Protein AF-A0A2C5YUP5-F1 (afdb_monomer_lite)

Organism: NCBI:txid2004952

Secondary structure (DSSP, 8-state):
-HHHHHHHHHHHH-TT-------------SSSSPPPPEEEE-SGGGHHHHHH-SEEEEETTSHHHHHHHHTT---EEESSHHHHHHHHHHHHTTSS-HHHH--B--

InterPro domains:
  IPR023214 HAD superfamily [G3DSA:3.40.50.1000] (22-105)
  IPR036412 HAD-like superfamily [SSF56784] (2-87)

Foldseek 3Di:
DVVVVLVVCCVVQNPPRDDDDDDDDPDDQPDPDRDFFEEEDAAPVCVVVLQVGLEYEYEPPGDVLVVCVVVVRQYAYDPDVVVVVVLVVCCVVVVDPRNRRRPRDD

Structure (mmCIF, N/CA/C/O backbone):
data_AF-A0A2C5YUP5-F1
#
_entry.id   AF-A0A2C5YUP5-F1
#
loop_
_atom_site.group_PDB
_atom_site.id
_atom_site.type_symbol
_atom_site.label_atom_id
_atom_site.label_alt_id
_atom_site.label_comp_id
_atom_site.label_asym_id
_atom_site.label_entity_id
_atom_site.label_seq_id
_atom_site.pdbx_PDB_ins_code
_atom_site.Cartn_x
_atom_site.Cartn_y
_atom_site.Cartn_z
_atom_site.occupancy
_atom_site.B_iso_or_equiv
_atom_site.auth_seq_id
_atom_site.auth_comp_id
_atom_site.auth_asym_id
_atom_site.auth_atom_id
_atom_site.pdbx_PDB_model_num
ATOM 1 N N . MET A 1 1 ? -21.508 7.624 -5.492 1.00 81.50 1 MET A N 1
ATOM 2 C CA . MET A 1 1 ? -20.800 8.930 -5.291 1.00 81.50 1 MET A CA 1
ATOM 3 C C . MET A 1 1 ? -21.430 10.083 -6.077 1.00 81.50 1 MET A C 1
ATOM 5 O O . MET A 1 1 ? -20.927 11.203 -6.041 1.00 81.50 1 MET A O 1
ATOM 9 N N . GLU A 1 2 ? -22.544 9.841 -6.765 1.00 87.62 2 GLU A N 1
ATOM 10 C CA . GLU A 1 2 ? -23.150 10.798 -7.688 1.00 87.62 2 GLU A CA 1
ATOM 11 C C . GLU A 1 2 ? -23.482 12.183 -7.092 1.00 87.62 2 GLU A C 1
ATOM 13 O O . GLU A 1 2 ? -23.133 13.167 -7.744 1.00 87.62 2 GLU A O 1
ATOM 18 N N . PRO A 1 3 ? -24.036 12.319 -5.865 1.00 87.31 3 PRO A N 1
ATOM 19 C CA . PRO A 1 3 ? -24.393 13.640 -5.333 1.00 87.31 3 PRO A CA 1
ATOM 20 C C . PRO A 1 3 ? -23.191 14.578 -5.174 1.00 87.31 3 PRO A C 1
ATOM 22 O O . PRO A 1 3 ? -23.291 15.773 -5.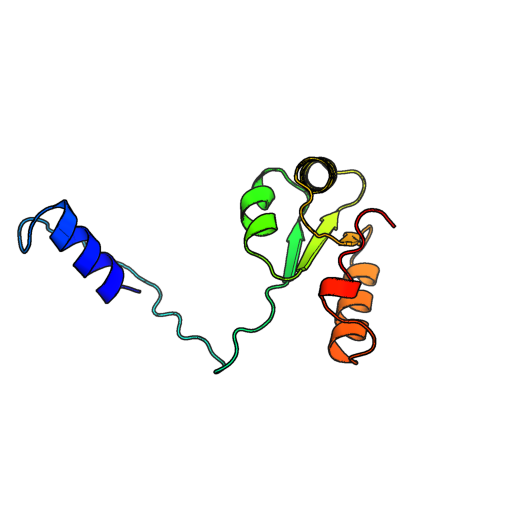429 1.00 87.31 3 PRO A O 1
ATOM 25 N N . VAL A 1 4 ? -22.032 14.026 -4.797 1.00 86.56 4 VAL A N 1
ATOM 26 C CA . VAL A 1 4 ? -20.789 14.793 -4.620 1.00 86.56 4 VAL A CA 1
ATOM 27 C C . VAL A 1 4 ? -20.237 15.246 -5.969 1.00 86.56 4 VAL A C 1
ATOM 29 O O . VAL A 1 4 ? -19.814 16.390 -6.114 1.00 86.56 4 VAL A O 1
ATOM 32 N N . ILE A 1 5 ? -20.259 14.357 -6.965 1.00 89.94 5 ILE A N 1
ATOM 33 C CA . ILE A 1 5 ? -19.781 14.664 -8.318 1.00 89.94 5 ILE A CA 1
ATOM 34 C C . ILE A 1 5 ? -20.666 15.746 -8.947 1.00 89.94 5 ILE A C 1
ATOM 36 O O . ILE A 1 5 ? -20.135 16.713 -9.484 1.00 89.94 5 ILE A O 1
ATOM 40 N N . ARG A 1 6 ? -21.994 15.630 -8.811 1.00 92.00 6 ARG A N 1
ATOM 41 C CA . ARG A 1 6 ? -22.965 16.614 -9.307 1.00 92.00 6 ARG A CA 1
ATOM 42 C C . ARG A 1 6 ? -22.731 17.994 -8.699 1.00 92.00 6 ARG A C 1
ATOM 44 O O . ARG A 1 6 ? -22.436 18.923 -9.437 1.00 92.00 6 ARG A O 1
ATOM 51 N N . ALA A 1 7 ? -22.686 18.084 -7.368 1.00 93.62 7 ALA A N 1
ATOM 52 C CA . ALA A 1 7 ? -22.421 19.345 -6.677 1.00 93.62 7 ALA A CA 1
ATOM 53 C C . ALA A 1 7 ? -21.089 19.987 -7.103 1.00 93.62 7 ALA A C 1
ATOM 55 O O . ALA A 1 7 ? -20.951 21.211 -7.136 1.00 93.62 7 ALA A O 1
ATOM 56 N N . ARG A 1 8 ? -20.072 19.178 -7.430 1.00 94.25 8 ARG A N 1
ATOM 57 C CA . ARG A 1 8 ? -18.791 19.700 -7.915 1.00 94.25 8 ARG A CA 1
ATOM 58 C C . ARG A 1 8 ? -18.888 20.237 -9.340 1.00 94.25 8 ARG A C 1
ATOM 60 O O . ARG A 1 8 ? -18.282 21.269 -9.611 1.00 94.25 8 ARG A O 1
ATOM 67 N N . LEU A 1 9 ? -19.627 19.561 -10.216 1.00 95.31 9 LEU A N 1
ATOM 68 C CA . LEU A 1 9 ? -19.879 20.019 -11.582 1.00 95.31 9 LEU A CA 1
ATOM 69 C C . LEU A 1 9 ? -20.730 21.289 -11.598 1.00 95.31 9 LEU A C 1
ATOM 71 O O . LEU A 1 9 ? -20.351 22.224 -12.291 1.00 95.31 9 LEU A O 1
ATOM 75 N N . ASP A 1 10 ? -21.760 21.386 -10.757 1.00 96.12 10 ASP A N 1
ATOM 76 C CA . ASP A 1 10 ? -22.581 22.599 -10.629 1.00 96.12 10 ASP A CA 1
ATOM 77 C C . ASP A 1 10 ? -21.730 23.809 -10.219 1.00 96.12 10 ASP A C 1
ATOM 79 O O . ASP A 1 10 ? -21.831 24.884 -10.801 1.00 96.12 10 ASP A O 1
ATOM 83 N N . ASN A 1 11 ? -20.796 23.623 -9.281 1.00 96.00 11 ASN A N 1
ATOM 84 C CA . ASN A 1 11 ? -19.871 24.686 -8.878 1.00 96.00 11 ASN A CA 1
ATOM 85 C C . ASN A 1 11 ? -18.873 25.097 -9.975 1.00 96.00 11 ASN A C 1
ATOM 87 O O . ASN A 1 11 ? -18.401 26.232 -9.971 1.00 96.00 11 ASN A O 1
ATOM 91 N N . LEU A 1 12 ? -18.470 24.174 -10.852 1.00 96.38 12 LEU A N 1
ATOM 92 C CA . LEU A 1 12 ? -17.426 24.422 -11.855 1.00 96.38 12 LEU A CA 1
ATOM 93 C C . LEU A 1 12 ? -17.989 24.910 -13.188 1.00 96.38 12 LEU A C 1
ATOM 95 O O . LEU A 1 12 ? -17.332 25.680 -13.883 1.00 96.38 12 LEU A O 1
ATOM 99 N N . LEU A 1 13 ? -19.170 24.426 -13.552 1.00 96.38 13 LEU A N 1
ATOM 100 C CA . LEU A 1 13 ? -19.786 24.652 -14.854 1.00 96.38 13 LEU A CA 1
ATOM 101 C C . LEU A 1 13 ? -20.992 25.592 -14.753 1.00 96.38 13 LEU A C 1
ATOM 103 O O . LEU A 1 13 ? -21.393 26.164 -15.764 1.00 96.38 13 LEU A O 1
ATOM 107 N N . GLY A 1 14 ? -21.522 25.809 -13.549 1.00 94.69 14 GLY A N 1
ATOM 108 C CA . GLY A 1 14 ? -22.798 26.472 -13.314 1.00 94.69 14 GLY A CA 1
ATOM 109 C C . GLY A 1 14 ? -23.917 25.448 -13.147 1.00 94.69 14 GLY A C 1
ATOM 110 O O . GLY A 1 14 ? -23.915 24.386 -13.768 1.00 94.69 14 GLY A O 1
ATOM 111 N N . GLU A 1 15 ? -24.870 25.768 -12.281 1.00 93.44 15 GLU A N 1
ATOM 112 C CA . GLU A 1 15 ? -26.073 24.961 -12.097 1.00 93.44 15 GLU A CA 1
ATOM 113 C C . GLU A 1 15 ? -26.894 24.963 -13.400 1.00 93.44 15 GLU A C 1
ATOM 115 O O . GLU A 1 15 ? -27.005 25.994 -14.065 1.00 93.44 15 GLU A O 1
ATOM 120 N N . ASP A 1 16 ? -27.411 23.798 -13.795 1.00 90.69 16 ASP A N 1
ATOM 121 C CA . ASP A 1 16 ? -28.211 23.585 -15.014 1.00 90.69 16 ASP A CA 1
ATOM 122 C C . ASP A 1 16 ? -27.530 23.927 -16.362 1.00 90.69 16 ASP A C 1
ATOM 124 O O . ASP A 1 16 ? -28.194 24.002 -17.398 1.00 90.69 16 ASP A O 1
ATOM 128 N N . THR A 1 17 ? -26.205 24.103 -16.408 1.00 96.50 17 THR A N 1
ATOM 129 C CA . THR A 1 17 ? -25.481 24.446 -17.654 1.00 96.50 17 THR A CA 1
ATOM 130 C C . THR A 1 17 ? -24.901 23.244 -18.404 1.00 96.50 17 THR A C 1
ATOM 132 O O . THR A 1 17 ? -24.345 23.403 -19.494 1.00 96.50 17 THR A O 1
ATOM 135 N N . TRP A 1 18 ? -24.989 22.044 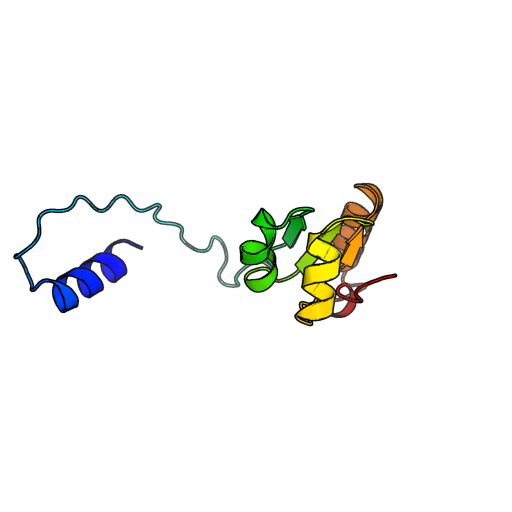-17.831 1.00 95.69 18 TRP A N 1
ATOM 136 C CA . TRP A 1 18 ? -24.321 20.846 -18.330 1.00 95.69 18 TRP A CA 1
ATOM 137 C C . TRP A 1 18 ? -25.280 19.653 -18.406 1.00 95.69 18 TRP A C 1
ATOM 139 O O . TRP A 1 18 ? -26.104 19.437 -17.523 1.00 95.69 18 TRP A O 1
ATOM 149 N N . ASP A 1 19 ? -25.136 18.846 -19.460 1.00 94.12 19 ASP A N 1
ATOM 150 C CA . ASP A 1 19 ? -25.905 17.614 -19.677 1.00 94.12 19 ASP A CA 1
ATOM 151 C C . ASP A 1 19 ? -24.942 16.432 -19.845 1.00 94.12 19 ASP A C 1
ATOM 153 O O . ASP A 1 19 ? -24.515 16.074 -20.944 1.00 94.12 19 ASP A O 1
ATOM 157 N N . ILE A 1 20 ? -24.504 15.878 -18.712 1.00 92.88 20 ILE A N 1
ATOM 158 C CA . ILE A 1 20 ? -23.587 14.736 -18.655 1.00 92.88 20 ILE A CA 1
ATOM 159 C C . ILE A 1 20 ? -24.227 13.658 -17.787 1.00 92.88 20 ILE A C 1
ATOM 161 O O . ILE A 1 20 ? -24.531 13.865 -16.612 1.00 92.88 20 ILE A O 1
ATOM 165 N N . ARG A 1 21 ? -24.388 12.451 -18.334 1.00 91.69 21 ARG A N 1
ATOM 166 C CA . ARG A 1 21 ? -24.852 11.313 -17.541 1.00 91.69 21 ARG A CA 1
ATOM 167 C C . ARG A 1 21 ? -23.739 10.841 -16.609 1.00 91.69 21 ARG A C 1
ATOM 169 O O . ARG A 1 21 ? -22.766 10.234 -17.051 1.00 91.69 21 ARG A O 1
ATOM 176 N N . ILE A 1 22 ? -23.919 11.054 -15.311 1.00 89.38 22 ILE A N 1
ATOM 177 C CA . ILE A 1 22 ? -23.055 10.454 -14.295 1.00 89.38 22 ILE A CA 1
ATOM 178 C C . ILE A 1 22 ? -23.452 8.982 -14.150 1.00 89.38 22 ILE A C 1
ATOM 180 O O . ILE A 1 22 ? -24.601 8.658 -13.864 1.00 89.38 22 ILE A O 1
ATOM 184 N N . VAL A 1 23 ? -22.494 8.080 -14.359 1.00 87.31 23 VAL A N 1
ATOM 185 C CA . VAL A 1 23 ? -22.632 6.657 -14.030 1.00 87.31 23 VAL A CA 1
ATOM 186 C C . VAL A 1 23 ? -21.665 6.376 -12.889 1.00 87.31 23 VAL A C 1
ATOM 188 O O . VAL A 1 23 ? -20.451 6.444 -13.066 1.00 87.31 23 VAL A O 1
ATOM 191 N N . SER A 1 24 ? -22.198 6.108 -11.698 1.00 81.94 24 SER A N 1
ATOM 192 C CA . SER A 1 24 ? -21.409 5.848 -10.494 1.00 81.94 24 SER A CA 1
ATOM 193 C C . SER A 1 24 ? -21.790 4.496 -9.909 1.00 81.94 24 SER A C 1
ATOM 195 O O . SER A 1 24 ? -22.964 4.140 -9.868 1.00 81.94 24 SER A O 1
ATOM 197 N N . ASN A 1 25 ? -20.800 3.750 -9.426 1.00 77.31 25 ASN A N 1
ATOM 198 C CA . ASN A 1 25 ? -21.071 2.611 -8.566 1.00 77.31 25 ASN A CA 1
ATOM 199 C C . ASN A 1 25 ? -21.374 3.178 -7.171 1.00 77.31 25 ASN A C 1
ATOM 201 O O . ASN A 1 25 ? -20.509 3.817 -6.562 1.00 77.31 25 ASN A O 1
ATOM 205 N N . ASP A 1 26 ? -22.596 3.013 -6.669 1.00 69.06 26 ASP A N 1
ATOM 206 C CA . ASP A 1 26 ? -22.961 3.438 -5.313 1.00 69.06 26 ASP A CA 1
ATOM 207 C C . ASP A 1 26 ? -22.395 2.465 -4.276 1.00 69.06 26 ASP A C 1
ATOM 209 O O . ASP A 1 26 ? -23.103 1.728 -3.589 1.00 69.06 26 ASP A O 1
ATOM 213 N N . ILE A 1 27 ? -21.065 2.465 -4.178 1.00 67.44 27 ILE A N 1
ATOM 214 C CA . ILE A 1 27 ? -20.318 1.671 -3.215 1.00 67.44 27 ILE A CA 1
ATOM 215 C C . ILE A 1 27 ? -20.567 2.276 -1.837 1.00 67.44 27 ILE A C 1
ATOM 217 O O . ILE A 1 27 ? -20.015 3.318 -1.484 1.00 67.44 27 ILE A O 1
ATOM 221 N N . ARG A 1 28 ? -21.413 1.617 -1.048 1.00 64.38 28 ARG A N 1
ATOM 222 C CA . ARG A 1 28 ? -21.480 1.862 0.392 1.00 64.38 28 ARG A CA 1
ATOM 223 C C . ARG A 1 28 ? -20.384 1.042 1.069 1.00 64.38 28 ARG A C 1
ATOM 225 O O . ARG A 1 28 ? -20.198 -0.119 0.689 1.00 64.38 28 ARG A O 1
ATOM 232 N N . PRO A 1 29 ? -19.678 1.590 2.074 1.00 59.88 29 PRO A N 1
ATOM 233 C CA . PRO A 1 29 ? -18.856 0.771 2.949 1.00 59.88 29 PRO A CA 1
ATOM 234 C C . PRO A 1 29 ? -19.726 -0.357 3.503 1.00 59.88 29 PRO A C 1
ATOM 236 O O . PRO A 1 29 ? -20.803 -0.114 4.046 1.00 59.88 29 PRO A O 1
ATOM 239 N N . ARG A 1 30 ? -19.290 -1.603 3.315 1.00 62.69 30 ARG A N 1
ATOM 240 C CA . ARG A 1 30 ? -20.021 -2.778 3.807 1.00 62.69 30 ARG A CA 1
ATOM 241 C C . ARG A 1 30 ? -20.023 -2.857 5.338 1.00 62.69 30 ARG A C 1
ATOM 243 O O . ARG A 1 30 ? -20.869 -3.537 5.907 1.00 62.69 30 ARG A O 1
ATOM 250 N N . TYR A 1 31 ? -19.089 -2.158 5.981 1.00 62.88 31 TYR A N 1
ATOM 251 C CA . TYR A 1 31 ? -18.848 -2.175 7.416 1.00 62.88 31 TYR A CA 1
ATOM 252 C C . TYR A 1 31 ? -18.686 -0.737 7.938 1.00 62.88 31 TYR A C 1
ATOM 254 O O . TYR A 1 31 ? -18.210 0.116 7.182 1.00 62.88 31 TYR A O 1
ATOM 262 N N . PRO A 1 32 ? -19.104 -0.459 9.190 1.00 64.94 32 PRO A N 1
ATOM 263 C CA . PRO A 1 32 ? -18.954 0.858 9.813 1.00 64.94 32 PRO A CA 1
ATOM 264 C C . PRO A 1 32 ? -17.485 1.297 9.887 1.00 64.94 32 PRO A C 1
ATOM 266 O O . PRO A 1 32 ? -17.197 2.478 9.711 1.00 64.94 32 PRO A O 1
ATOM 269 N N . ASP A 1 33 ? -16.572 0.334 10.022 1.00 72.94 33 ASP A N 1
ATOM 270 C CA . ASP A 1 33 ? -15.134 0.539 9.897 1.00 72.94 33 ASP A CA 1
ATOM 271 C C . ASP A 1 33 ? -14.676 0.157 8.487 1.00 72.94 33 ASP A C 1
ATOM 273 O O . ASP A 1 33 ? -15.025 -0.909 7.966 1.00 72.94 33 ASP A O 1
ATOM 277 N N . ARG A 1 34 ? -13.887 1.022 7.836 1.00 73.38 34 ARG A N 1
ATOM 278 C CA . ARG A 1 34 ? -13.283 0.674 6.542 1.00 73.38 34 ARG A CA 1
ATOM 279 C C . ARG A 1 34 ? -12.363 -0.536 6.746 1.00 73.38 34 ARG A C 1
ATOM 281 O O . ARG A 1 34 ? -11.439 -0.437 7.552 1.00 73.38 34 ARG A O 1
ATOM 288 N N . PRO A 1 35 ? -12.564 -1.647 6.015 1.00 81.69 35 PRO A N 1
ATOM 289 C CA . PRO A 1 35 ? -11.628 -2.759 6.067 1.00 81.69 35 PRO A CA 1
ATOM 290 C C . PRO A 1 35 ? -10.254 -2.300 5.575 1.00 81.69 35 PRO A C 1
ATOM 292 O O . PRO A 1 35 ? -10.154 -1.422 4.711 1.00 81.69 35 PRO A O 1
ATOM 295 N N . VAL A 1 36 ? -9.200 -2.915 6.111 1.00 85.56 36 VAL A N 1
ATOM 296 C CA . VAL A 1 36 ? -7.837 -2.700 5.620 1.00 85.56 36 VAL A CA 1
ATOM 297 C C . VAL A 1 36 ? -7.780 -3.153 4.165 1.00 85.56 36 VAL A C 1
ATOM 299 O O . VAL A 1 36 ? -8.089 -4.303 3.850 1.00 85.56 36 VAL A O 1
ATOM 302 N N . LEU A 1 37 ? -7.390 -2.241 3.277 1.00 89.50 37 LEU A N 1
ATOM 303 C CA . LEU A 1 37 ? -7.094 -2.584 1.895 1.00 89.50 37 LEU A CA 1
ATOM 304 C C . LEU A 1 37 ? -5.704 -3.221 1.847 1.00 89.50 37 LEU A C 1
ATOM 306 O O . LEU A 1 37 ? -4.745 -2.655 2.370 1.00 89.50 37 LEU A O 1
ATOM 310 N N . VAL A 1 38 ? -5.629 -4.398 1.235 1.00 91.81 38 VAL A N 1
ATOM 311 C CA . VAL A 1 38 ? -4.389 -5.123 0.968 1.00 91.81 38 VAL A CA 1
ATOM 312 C C . VAL A 1 38 ? -4.207 -5.184 -0.541 1.00 91.81 38 VAL A C 1
ATOM 314 O O . VAL A 1 38 ? -5.143 -5.538 -1.260 1.00 91.81 38 VAL A O 1
ATOM 317 N N . TYR A 1 39 ? -3.009 -4.863 -1.019 1.00 94.94 39 TYR A N 1
ATOM 318 C CA . TYR A 1 39 ? -2.676 -4.883 -2.439 1.00 94.94 39 TYR A CA 1
ATOM 319 C C . TYR A 1 39 ? -1.372 -5.642 -2.669 1.00 94.94 39 TYR A C 1
ATOM 321 O O . TYR A 1 39 ? -0.425 -5.464 -1.910 1.00 94.94 39 TYR A O 1
ATOM 329 N N . ALA A 1 40 ? -1.303 -6.469 -3.713 1.00 95.50 40 ALA A N 1
ATOM 330 C CA . ALA A 1 40 ? -0.081 -7.153 -4.126 1.00 95.50 40 ALA A CA 1
ATOM 331 C C . ALA A 1 40 ? 0.243 -6.783 -5.573 1.00 95.50 40 ALA A C 1
ATOM 333 O O . ALA A 1 40 ? -0.562 -7.046 -6.465 1.00 95.50 40 ALA A O 1
ATOM 334 N N . GLY A 1 41 ? 1.406 -6.168 -5.782 1.00 95.06 41 GLY A N 1
ATOM 335 C CA . GLY A 1 41 ? 1.815 -5.605 -7.065 1.00 95.06 41 GLY A CA 1
ATOM 336 C C . GLY A 1 41 ? 3.267 -5.904 -7.414 1.00 95.06 41 GLY A C 1
ATOM 337 O O . GLY A 1 41 ? 4.063 -6.353 -6.581 1.00 95.06 41 GLY A O 1
ATOM 338 N N . ASP A 1 42 ? 3.619 -5.647 -8.667 1.00 95.00 42 ASP A N 1
ATOM 339 C CA . ASP A 1 42 ? 4.975 -5.817 -9.185 1.00 95.00 42 ASP A CA 1
ATOM 340 C C . ASP A 1 42 ? 5.426 -4.734 -10.176 1.00 95.00 42 ASP A C 1
ATOM 342 O O . ASP A 1 42 ? 6.626 -4.626 -10.440 1.00 95.00 42 ASP A O 1
ATOM 346 N N . GLY A 1 43 ? 4.517 -3.901 -10.685 1.00 93.25 43 GLY A N 1
ATOM 347 C CA . GLY A 1 43 ? 4.804 -2.955 -11.760 1.00 93.25 43 GLY A CA 1
ATOM 348 C C . GLY A 1 43 ? 4.690 -1.482 -11.372 1.00 93.25 43 GLY A C 1
ATOM 349 O O . GLY A 1 43 ? 4.110 -1.107 -10.358 1.00 93.25 43 GLY A O 1
ATOM 350 N N . VAL A 1 44 ? 5.192 -0.614 -12.254 1.00 89.06 44 VAL A N 1
ATOM 351 C CA . VAL A 1 44 ? 5.016 0.852 -12.177 1.00 89.06 44 VAL A CA 1
ATOM 352 C C . VAL A 1 44 ? 3.533 1.250 -12.212 1.00 89.06 44 VAL A C 1
ATOM 354 O O . VAL A 1 44 ? 3.152 2.259 -11.623 1.00 89.06 44 VAL A O 1
ATOM 357 N N . S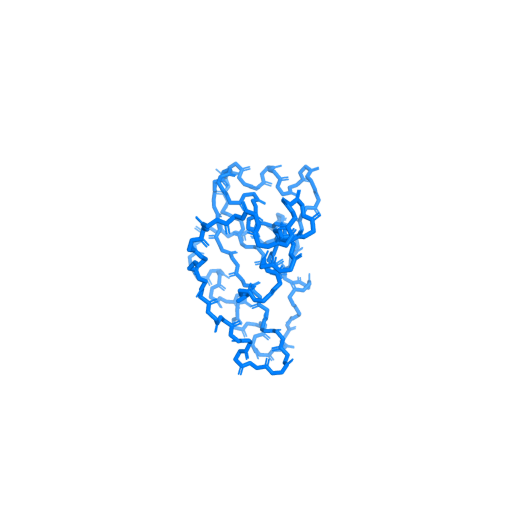ER A 1 45 ? 2.678 0.441 -12.850 1.00 91.81 45 SER A N 1
ATOM 358 C CA . SER A 1 45 ? 1.218 0.621 -12.839 1.00 91.81 45 SER A CA 1
ATOM 359 C C . SER A 1 45 ? 0.624 0.634 -11.432 1.00 91.81 45 SER A C 1
ATOM 361 O O . SER A 1 45 ? -0.427 1.233 -11.220 1.00 91.81 45 SER A O 1
ATOM 363 N N . ASP A 1 46 ? 1.312 0.012 -10.476 1.00 94.94 46 ASP A N 1
ATOM 364 C CA . ASP A 1 46 ? 0.805 -0.240 -9.133 1.00 94.94 46 ASP A CA 1
ATOM 365 C C . ASP A 1 46 ? 1.198 0.872 -8.150 1.00 94.94 46 ASP A C 1
ATOM 367 O O . ASP A 1 46 ? 0.804 0.849 -6.987 1.00 94.94 46 ASP A O 1
ATOM 371 N N . ILE A 1 47 ? 1.936 1.888 -8.611 1.00 92.19 47 ILE A N 1
ATOM 372 C CA . ILE A 1 47 ? 2.356 3.047 -7.810 1.00 92.19 47 ILE A CA 1
ATOM 373 C C . ILE A 1 47 ? 1.159 3.792 -7.201 1.00 92.19 47 ILE A C 1
ATOM 375 O O . ILE A 1 47 ? 1.217 4.242 -6.057 1.00 92.19 47 ILE A O 1
ATOM 379 N N . SER A 1 48 ? 0.063 3.926 -7.949 1.00 89.44 48 SER A N 1
ATOM 380 C CA . SER A 1 48 ? -1.157 4.558 -7.436 1.00 89.44 48 SER A CA 1
ATOM 381 C C . SER A 1 48 ? -1.797 3.720 -6.327 1.00 89.44 48 SER A C 1
ATOM 383 O O . SER A 1 48 ? -2.201 4.266 -5.304 1.00 89.44 48 SER A O 1
ATOM 385 N N . ALA A 1 49 ? -1.820 2.394 -6.482 1.00 89.62 49 ALA A N 1
ATOM 386 C CA . ALA A 1 49 ? -2.322 1.478 -5.462 1.00 89.62 49 ALA A CA 1
ATOM 387 C C . ALA A 1 49 ? -1.423 1.453 -4.215 1.00 89.62 49 ALA A C 1
ATOM 389 O O . ALA A 1 49 ? -1.927 1.356 -3.098 1.00 89.62 49 ALA A O 1
ATOM 390 N N 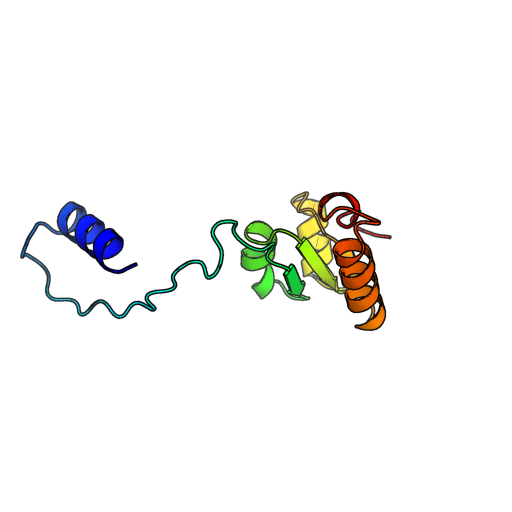. ALA A 1 50 ? -0.110 1.607 -4.395 1.00 87.81 50 ALA A N 1
ATOM 391 C CA . ALA A 1 50 ? 0.878 1.623 -3.322 1.00 87.81 50 ALA A CA 1
ATOM 392 C C . ALA A 1 50 ? 0.633 2.734 -2.286 1.00 87.81 50 ALA A C 1
ATOM 394 O O . ALA A 1 50 ? 0.868 2.516 -1.102 1.00 87.81 50 ALA A O 1
ATOM 395 N N . ARG A 1 51 ? 0.137 3.904 -2.710 1.00 85.81 51 ARG A N 1
ATOM 396 C CA . ARG A 1 51 ? -0.128 5.048 -1.814 1.00 85.81 51 ARG A CA 1
ATOM 397 C C . ARG A 1 51 ? -1.511 5.037 -1.166 1.00 85.81 51 ARG A C 1
ATOM 399 O O . ARG A 1 51 ? -1.712 5.709 -0.162 1.00 85.81 51 ARG A O 1
ATOM 406 N N . GLU A 1 52 ? -2.452 4.291 -1.734 1.00 88.06 52 GLU A N 1
ATOM 407 C CA . GLU A 1 52 ? -3.863 4.295 -1.319 1.00 88.06 52 GLU A CA 1
ATOM 408 C C . GLU A 1 52 ? -4.256 3.041 -0.515 1.00 88.06 52 GLU A C 1
ATOM 410 O O . GLU A 1 52 ? -5.400 2.904 -0.070 1.00 88.06 52 GLU A O 1
ATOM 415 N N . THR A 1 53 ? -3.322 2.102 -0.335 1.00 89.31 53 THR A N 1
ATOM 416 C CA . THR A 1 53 ? -3.539 0.840 0.381 1.00 89.31 53 THR A CA 1
ATOM 417 C C . THR A 1 53 ? -3.095 0.918 1.841 1.00 89.31 53 THR A C 1
ATOM 419 O O . THR A 1 53 ? -2.211 1.689 2.201 1.00 89.31 53 THR A O 1
ATOM 422 N N . GLY A 1 54 ? -3.703 0.092 2.696 1.00 87.94 54 GLY A N 1
ATOM 423 C CA . GLY A 1 54 ? -3.258 -0.066 4.083 1.00 87.94 54 GLY A CA 1
ATOM 424 C C . GLY A 1 54 ? -2.044 -0.989 4.201 1.00 87.94 54 GLY A C 1
ATOM 425 O O . GLY A 1 54 ? -1.196 -0.778 5.061 1.00 87.94 54 GLY A O 1
ATOM 426 N N . LEU A 1 55 ? -1.954 -1.992 3.322 1.00 92.50 55 LEU A N 1
ATOM 427 C CA . LEU A 1 55 ? -0.819 -2.905 3.209 1.00 92.50 55 LEU A CA 1
ATOM 428 C C . LEU A 1 55 ? -0.469 -3.136 1.742 1.00 92.50 55 LEU A C 1
ATOM 430 O O . LEU A 1 55 ? -1.340 -3.498 0.943 1.00 92.50 55 LEU A O 1
ATOM 434 N N . LEU A 1 56 ? 0.805 -2.964 1.400 1.00 95.25 56 LEU A N 1
ATOM 435 C CA . LEU A 1 56 ? 1.341 -3.260 0.079 1.00 95.25 56 LEU A CA 1
ATOM 436 C C . LEU A 1 56 ? 2.288 -4.457 0.144 1.00 95.25 56 LEU A C 1
ATOM 438 O O . LEU A 1 56 ? 3.275 -4.425 0.871 1.00 95.25 56 LEU A O 1
ATOM 442 N N . PHE A 1 57 ? 2.041 -5.472 -0.673 1.00 95.94 57 PHE A N 1
ATOM 443 C CA . PHE A 1 57 ? 2.991 -6.528 -0.988 1.00 95.94 57 PHE A CA 1
ATOM 444 C C . PHE A 1 57 ? 3.689 -6.176 -2.305 1.00 95.94 57 PHE A C 1
ATOM 446 O O . PHE A 1 57 ? 3.062 -6.195 -3.365 1.00 95.94 57 PHE A O 1
ATOM 453 N N . ALA A 1 58 ? 4.980 -5.853 -2.253 1.00 95.75 58 ALA A N 1
ATOM 454 C CA . ALA A 1 58 ? 5.787 -5.578 -3.438 1.00 95.75 58 ALA A CA 1
ATOM 455 C C . ALA A 1 58 ? 6.588 -6.825 -3.827 1.00 95.75 58 ALA A C 1
ATOM 457 O O . ALA A 1 58 ? 7.292 -7.420 -3.004 1.00 95.75 58 ALA A O 1
ATOM 458 N N . LYS A 1 59 ? 6.478 -7.244 -5.088 1.00 95.00 59 LYS A N 1
ATOM 459 C CA . LYS A 1 59 ? 7.182 -8.433 -5.571 1.00 95.00 59 LYS A CA 1
ATOM 460 C C . LYS A 1 59 ? 8.690 -8.204 -5.559 1.00 95.00 59 LYS A C 1
ATOM 462 O O . LYS A 1 59 ? 9.177 -7.175 -6.027 1.00 95.00 59 LYS A O 1
ATOM 467 N N . ALA A 1 60 ? 9.425 -9.188 -5.052 1.00 93.62 60 ALA A N 1
ATOM 468 C CA . ALA A 1 60 ? 10.879 -9.173 -5.057 1.00 93.62 60 ALA A CA 1
ATOM 469 C C . ALA A 1 60 ? 11.422 -9.013 -6.483 1.00 93.62 60 ALA A C 1
ATOM 471 O O . ALA A 1 60 ? 10.863 -9.560 -7.438 1.00 93.62 60 ALA A O 1
ATOM 472 N N . ASP A 1 61 ? 12.541 -8.296 -6.596 1.00 91.19 61 ASP A N 1
ATOM 473 C CA . ASP A 1 61 ? 13.307 -8.145 -7.837 1.00 91.19 61 ASP A CA 1
ATOM 474 C C . ASP A 1 61 ? 12.524 -7.442 -8.972 1.00 91.19 61 ASP A C 1
ATOM 476 O O . ASP A 1 61 ? 12.710 -7.729 -10.159 1.00 91.19 61 ASP A O 1
ATOM 480 N 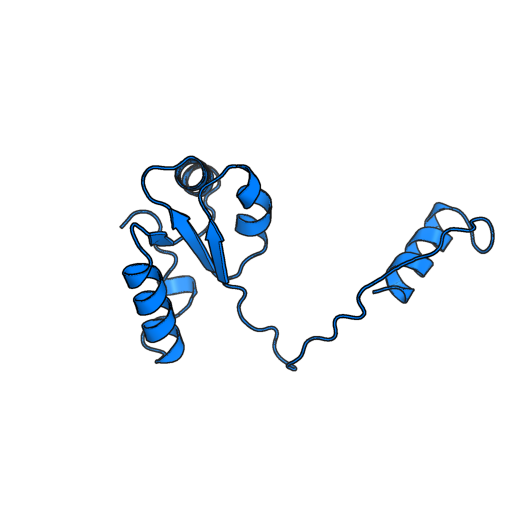N . LYS A 1 62 ? 11.618 -6.518 -8.609 1.00 94.56 62 LYS A N 1
ATOM 481 C CA . LYS A 1 62 ? 10.754 -5.763 -9.533 1.00 94.56 62 LYS A CA 1
ATOM 482 C C . LYS A 1 62 ? 10.765 -4.254 -9.278 1.00 94.56 62 LYS A C 1
ATOM 484 O O . LYS A 1 62 ? 11.189 -3.787 -8.223 1.00 94.56 62 LYS A O 1
ATOM 489 N N . GLU A 1 63 ? 10.289 -3.491 -10.262 1.00 93.06 63 GLU A N 1
ATOM 490 C CA . GLU A 1 63 ? 10.381 -2.022 -10.286 1.00 93.06 63 GLU A CA 1
ATOM 491 C C . GLU A 1 63 ? 9.584 -1.346 -9.167 1.00 93.06 63 GLU A C 1
ATOM 493 O O . GLU A 1 63 ? 10.037 -0.340 -8.616 1.00 93.06 63 GLU A O 1
ATOM 498 N N . LEU A 1 64 ? 8.439 -1.922 -8.782 1.00 94.19 64 LEU A N 1
ATOM 499 C CA . LEU A 1 64 ? 7.625 -1.400 -7.683 1.00 94.19 64 LEU A CA 1
ATOM 500 C C . LEU A 1 64 ? 8.412 -1.338 -6.369 1.00 94.19 64 LEU A C 1
ATOM 502 O O . LEU A 1 64 ? 8.269 -0.390 -5.606 1.00 94.19 64 LEU A O 1
ATOM 506 N N . LEU A 1 65 ? 9.296 -2.307 -6.129 1.00 92.56 65 LEU A N 1
ATOM 507 C CA . LEU A 1 65 ? 10.089 -2.363 -4.907 1.00 92.56 65 LEU A CA 1
ATOM 508 C C . LEU A 1 65 ? 11.069 -1.184 -4.820 1.00 92.56 65 LEU A C 1
ATOM 510 O O . LEU A 1 65 ? 11.147 -0.522 -3.790 1.00 92.56 65 LEU A O 1
ATOM 514 N N . ALA A 1 66 ? 11.768 -0.874 -5.917 1.00 92.56 66 ALA A N 1
ATOM 515 C CA . ALA A 1 66 ? 12.673 0.276 -5.977 1.00 92.56 66 ALA A CA 1
ATOM 516 C C . ALA A 1 66 ? 11.928 1.612 -5.808 1.00 92.56 66 ALA A C 1
ATOM 518 O O . ALA A 1 66 ? 12.458 2.557 -5.224 1.00 92.56 66 ALA A O 1
ATOM 519 N N . TYR A 1 67 ? 10.692 1.692 -6.310 1.00 93.31 67 TYR A N 1
ATOM 520 C CA . TYR A 1 67 ? 9.819 2.835 -6.069 1.00 93.31 67 TYR A CA 1
ATOM 521 C C . TYR A 1 67 ? 9.462 2.973 -4.583 1.00 93.31 67 TYR A C 1
ATOM 523 O O . TYR A 1 67 ? 9.629 4.056 -4.027 1.00 93.31 67 TYR A O 1
ATOM 531 N N . CYS A 1 68 ? 9.014 1.892 -3.936 1.00 93.38 68 CYS A N 1
ATOM 532 C CA . CYS A 1 68 ? 8.606 1.928 -2.532 1.00 93.38 68 CYS A CA 1
ATOM 533 C C . CYS A 1 68 ? 9.744 2.359 -1.607 1.00 93.38 68 CYS A C 1
ATOM 535 O O . CYS A 1 68 ? 9.518 3.131 -0.684 1.00 93.38 68 CYS A O 1
ATOM 537 N N . GLU A 1 69 ? 10.969 1.919 -1.887 1.00 91.38 69 GLU A N 1
ATOM 538 C CA . GLU A 1 69 ? 12.148 2.343 -1.131 1.00 91.38 69 GLU A CA 1
ATOM 539 C C . GLU A 1 69 ? 12.467 3.821 -1.311 1.00 91.38 69 GLU A C 1
ATOM 541 O O . GLU A 1 69 ? 12.704 4.523 -0.333 1.00 91.38 69 GLU A O 1
ATOM 546 N N . ARG A 1 70 ? 12.476 4.301 -2.560 1.00 92.81 70 ARG A N 1
ATOM 547 C CA . ARG A 1 70 ? 12.813 5.696 -2.859 1.00 92.81 70 ARG A CA 1
ATOM 548 C C . ARG A 1 70 ? 11.807 6.672 -2.256 1.00 92.81 70 ARG A C 1
ATOM 550 O O . ARG A 1 70 ? 12.196 7.753 -1.832 1.00 92.81 70 ARG A O 1
ATOM 557 N N . GLU A 1 71 ? 10.532 6.305 -2.270 1.00 92.38 71 GLU A N 1
ATOM 558 C CA . GLU A 1 71 ? 9.430 7.162 -1.826 1.00 92.38 71 GLU A CA 1
ATOM 559 C C . GLU A 1 71 ? 8.986 6.868 -0.387 1.00 92.38 71 GLU A C 1
ATOM 561 O O . GLU A 1 71 ? 7.951 7.380 0.036 1.00 92.38 71 GLU A O 1
ATOM 566 N N . GLU A 1 72 ? 9.725 6.019 0.336 1.00 90.31 72 GLU A N 1
ATOM 567 C CA . GLU A 1 72 ? 9.438 5.615 1.721 1.00 90.31 72 GLU A CA 1
ATOM 568 C C . GLU A 1 72 ? 8.001 5.090 1.920 1.00 90.31 72 GLU A C 1
ATOM 570 O O . GLU A 1 72 ? 7.385 5.262 2.972 1.00 90.31 72 GLU A O 1
ATOM 575 N N . VAL A 1 73 ? 7.448 4.431 0.897 1.00 90.38 73 VAL A N 1
ATOM 576 C CA . VAL A 1 73 ? 6.119 3.810 0.963 1.00 90.38 73 VAL A CA 1
ATOM 577 C C . VAL A 1 73 ? 6.226 2.529 1.786 1.00 90.38 73 VAL A C 1
ATOM 579 O O . VAL A 1 73 ? 7.000 1.660 1.395 1.00 90.38 73 VAL A O 1
ATOM 582 N N . PRO A 1 74 ? 5.452 2.344 2.872 1.00 90.62 74 PRO A N 1
ATOM 583 C CA . PRO A 1 74 ? 5.475 1.109 3.654 1.00 90.62 74 PRO A CA 1
ATOM 584 C C . PRO A 1 74 ? 5.048 -0.104 2.817 1.00 90.62 74 PRO A C 1
ATOM 586 O O . PRO A 1 74 ? 3.996 -0.092 2.177 1.00 90.62 74 PRO A O 1
ATOM 589 N N . PHE A 1 75 ? 5.851 -1.170 2.828 1.00 93.88 75 PHE A N 1
ATOM 590 C CA . PHE A 1 75 ? 5.588 -2.370 2.030 1.00 93.88 75 PHE A CA 1
ATOM 591 C C . PHE A 1 75 ? 6.131 -3.646 2.678 1.00 93.88 75 PHE A C 1
ATOM 593 O O . PHE A 1 75 ? 6.964 -3.602 3.581 1.00 93.88 75 PHE A O 1
ATOM 600 N N . VAL A 1 76 ? 5.675 -4.793 2.182 1.00 94.62 76 VAL A N 1
ATOM 601 C CA . VAL A 1 76 ? 6.183 -6.133 2.488 1.00 94.62 76 VAL A CA 1
ATOM 602 C C . VAL A 1 76 ? 6.745 -6.726 1.210 1.00 94.62 76 VAL A C 1
ATOM 604 O O . VAL A 1 76 ? 6.054 -6.787 0.193 1.00 94.62 76 VAL A O 1
ATOM 607 N N . THR A 1 77 ? 7.989 -7.188 1.240 1.00 94.81 77 THR A N 1
ATOM 608 C CA . THR A 1 77 ? 8.544 -7.913 0.092 1.00 94.81 77 THR A CA 1
ATOM 609 C C . THR A 1 77 ? 7.960 -9.323 0.026 1.00 94.81 77 THR A C 1
ATOM 611 O O . THR A 1 77 ? 7.945 -10.033 1.029 1.00 94.81 77 THR A O 1
ATOM 614 N N . PHE A 1 78 ? 7.525 -9.774 -1.155 1.00 94.38 78 PHE A N 1
ATOM 615 C CA . PHE A 1 78 ? 7.092 -11.162 -1.357 1.00 94.38 78 PHE A CA 1
ATOM 616 C C . PHE A 1 78 ? 7.787 -11.821 -2.552 1.00 94.38 78 PHE A C 1
ATOM 618 O O . PHE A 1 78 ? 8.063 -11.184 -3.568 1.00 94.38 78 PHE A O 1
ATOM 625 N N . ARG A 1 79 ? 8.046 -13.131 -2.451 1.00 93.19 79 ARG A N 1
ATOM 626 C CA . ARG A 1 79 ? 8.585 -13.951 -3.558 1.00 93.19 79 ARG A CA 1
ATOM 627 C C . ARG A 1 79 ? 7.548 -14.905 -4.146 1.00 93.19 79 ARG A C 1
ATOM 629 O O . ARG A 1 79 ? 7.641 -15.271 -5.314 1.00 93.19 79 ARG A O 1
ATOM 636 N N . ASN A 1 80 ? 6.570 -15.321 -3.346 1.00 93.31 80 ASN A N 1
ATOM 637 C CA . ASN A 1 80 ? 5.528 -16.263 -3.735 1.00 93.31 80 ASN A CA 1
ATOM 638 C C . ASN A 1 80 ? 4.242 -16.006 -2.930 1.00 93.31 80 ASN A C 1
ATOM 640 O O . ASN A 1 80 ? 4.218 -15.187 -2.014 1.00 93.31 80 ASN A O 1
ATOM 644 N N . TRP A 1 81 ? 3.166 -16.710 -3.280 1.00 93.56 81 TRP A N 1
ATOM 645 C CA . TRP A 1 81 ? 1.873 -16.551 -2.612 1.00 93.56 81 TRP A CA 1
ATOM 646 C C . TRP A 1 81 ? 1.868 -17.030 -1.162 1.00 93.56 81 TRP A C 1
ATOM 648 O O . TRP A 1 81 ? 1.116 -16.492 -0.362 1.00 93.56 81 TRP A O 1
ATOM 658 N N . MET A 1 82 ? 2.737 -17.977 -0.802 1.00 95.12 82 MET A N 1
ATOM 659 C CA . MET A 1 82 ? 2.811 -18.504 0.560 1.00 95.12 82 MET A CA 1
ATOM 660 C C . MET A 1 82 ? 3.183 -17.410 1.565 1.00 95.12 82 MET A C 1
ATOM 662 O O . MET A 1 82 ? 2.573 -17.341 2.626 1.00 95.12 82 MET A O 1
ATOM 666 N N . SER A 1 83 ? 4.112 -16.508 1.220 1.00 92.25 83 SER A N 1
ATOM 667 C CA . SER A 1 83 ? 4.464 -15.394 2.112 1.00 92.25 83 SER A CA 1
ATOM 668 C C . SER A 1 83 ? 3.323 -14.386 2.270 1.00 92.25 83 SER A C 1
ATOM 670 O O . SER A 1 83 ? 3.110 -13.892 3.370 1.00 92.25 83 SER A O 1
ATOM 672 N N . ILE A 1 84 ? 2.555 -14.119 1.205 1.00 94.88 84 ILE A N 1
ATOM 673 C CA . ILE A 1 84 ? 1.367 -13.251 1.289 1.00 94.88 84 ILE A CA 1
ATOM 674 C C . ILE A 1 84 ? 0.324 -13.888 2.212 1.00 94.88 84 ILE A C 1
ATOM 676 O O . ILE A 1 84 ? -0.187 -13.226 3.113 1.00 94.88 84 ILE A O 1
ATOM 680 N N . THR A 1 85 ? 0.029 -15.176 2.008 1.00 95.38 85 THR A N 1
ATOM 681 C CA . THR A 1 85 ? -0.945 -15.915 2.818 1.00 95.38 85 THR A CA 1
ATOM 682 C C . THR A 1 85 ? -0.547 -15.922 4.288 1.00 95.38 85 THR A C 1
ATOM 684 O O . THR A 1 85 ? -1.364 -15.533 5.115 1.00 95.38 85 THR A O 1
ATOM 687 N N . GLN A 1 86 ? 0.708 -16.254 4.604 1.00 95.06 86 GLN A N 1
ATOM 688 C CA . GLN A 1 86 ? 1.192 -16.283 5.984 1.00 95.06 86 GLN A CA 1
ATOM 689 C C . GLN A 1 86 ? 1.061 -14.915 6.666 1.00 95.06 86 GLN A C 1
ATOM 691 O O . GLN A 1 86 ? 0.537 -14.827 7.769 1.00 95.06 86 GLN A O 1
ATOM 696 N N . THR A 1 87 ? 1.468 -13.827 6.000 1.00 94.44 87 THR A N 1
ATOM 697 C CA . THR A 1 87 ? 1.325 -12.475 6.566 1.00 94.44 87 THR A CA 1
ATOM 698 C C . THR A 1 87 ? -0.138 -12.126 6.842 1.00 94.44 87 THR A C 1
ATOM 700 O O . THR A 1 87 ? -0.450 -11.564 7.890 1.00 94.44 87 THR A O 1
ATOM 703 N N . CYS A 1 88 ? -1.051 -12.470 5.932 1.00 94.56 88 CYS A N 1
ATOM 704 C CA . CYS A 1 88 ? -2.481 -12.256 6.147 1.00 94.56 88 CYS A CA 1
ATOM 705 C C . CYS A 1 88 ? -3.023 -13.093 7.317 1.00 94.56 88 CYS A C 1
ATOM 707 O O . CYS A 1 88 ? -3.822 -12.583 8.099 1.00 94.56 88 CYS A O 1
ATOM 709 N N . GLU A 1 89 ? -2.591 -14.347 7.458 1.00 96.19 89 GLU A N 1
ATOM 710 C CA . GLU A 1 89 ? -2.965 -15.214 8.580 1.00 96.19 89 GLU A CA 1
ATOM 711 C C . GLU A 1 89 ? -2.479 -14.648 9.919 1.00 96.19 89 GLU A C 1
ATOM 713 O O . GLU A 1 89 ? -3.268 -14.564 10.859 1.00 96.19 89 GLU A O 1
ATOM 718 N N . ASP A 1 90 ? -1.234 -14.170 9.991 1.00 95.19 90 ASP A N 1
ATOM 719 C CA . ASP A 1 90 ? -0.661 -13.580 11.206 1.00 95.19 90 ASP A CA 1
ATOM 720 C C . ASP A 1 90 ? -1.403 -12.296 11.625 1.00 95.19 90 ASP A C 1
ATOM 722 O O . ASP A 1 90 ? -1.625 -12.062 12.819 1.00 95.19 90 ASP A O 1
ATOM 726 N N . ILE A 1 91 ? -1.828 -11.481 10.649 1.00 94.06 91 ILE A N 1
ATOM 727 C CA . ILE A 1 91 ? -2.646 -10.278 10.877 1.00 94.06 91 ILE A CA 1
ATOM 728 C C . ILE A 1 91 ? -4.038 -10.661 11.389 1.00 94.06 91 ILE A C 1
ATOM 730 O O . ILE A 1 91 ? -4.516 -10.087 12.366 1.00 94.06 91 ILE A O 1
ATOM 734 N N . VAL A 1 92 ? -4.694 -11.640 10.758 1.00 93.44 92 VAL A N 1
ATOM 735 C CA . VAL A 1 92 ? -6.026 -12.114 11.173 1.00 93.44 92 VAL A CA 1
ATOM 736 C C . VAL A 1 92 ? -5.981 -12.750 12.563 1.00 93.44 92 VAL A C 1
ATOM 738 O O . VAL A 1 92 ? -6.902 -12.557 13.354 1.00 93.44 92 VAL A O 1
ATOM 741 N N . ALA A 1 93 ? -4.900 -13.459 12.889 1.00 96.44 93 ALA A N 1
ATOM 742 C CA . ALA A 1 93 ? -4.656 -14.012 14.216 1.00 96.44 93 ALA A CA 1
ATOM 743 C C . ALA A 1 93 ? -4.303 -12.941 15.269 1.00 96.44 93 ALA A C 1
ATOM 745 O O . ALA A 1 93 ? -4.212 -13.265 16.452 1.00 96.44 93 ALA A O 1
ATOM 746 N N . GLY A 1 94 ? -4.079 -11.683 14.864 1.00 94.69 94 GLY A N 1
ATOM 747 C CA . GLY A 1 94 ? -3.675 -10.588 15.750 1.00 94.69 94 GLY A CA 1
ATOM 748 C C . GLY A 1 94 ? -2.251 -10.725 16.295 1.00 94.69 94 GLY A C 1
ATOM 749 O O . GLY A 1 94 ? -1.919 -10.104 17.301 1.00 94.69 94 GLY A O 1
ATOM 750 N N . THR A 1 95 ? -1.415 -11.547 15.654 1.00 96.88 95 THR A N 1
ATOM 751 C CA . THR A 1 95 ? -0.019 -11.775 16.062 1.00 96.88 95 THR A CA 1
ATOM 752 C C . THR A 1 95 ? 0.873 -10.603 15.657 1.00 96.88 95 THR A C 1
ATOM 754 O O . THR A 1 95 ? 1.818 -10.266 16.368 1.00 96.88 95 THR A O 1
ATOM 757 N N . ILE A 1 96 ? 0.554 -9.962 14.531 1.00 94.75 96 ILE A N 1
ATOM 758 C CA . ILE A 1 96 ? 1.196 -8.734 14.054 1.00 94.75 96 ILE A CA 1
ATOM 759 C C . ILE A 1 96 ? 0.131 -7.734 13.601 1.00 94.75 96 ILE A C 1
ATOM 761 O O . ILE A 1 96 ? -0.950 -8.125 13.159 1.00 94.75 96 ILE A O 1
ATOM 765 N N . THR A 1 97 ? 0.436 -6.439 13.673 1.00 92.88 97 THR A N 1
ATOM 766 C CA . THR A 1 97 ? -0.386 -5.412 13.022 1.00 92.88 97 THR A CA 1
ATOM 767 C C . THR A 1 97 ? -0.012 -5.256 11.547 1.00 92.88 97 THR A C 1
ATOM 769 O O . THR A 1 97 ? 1.030 -5.719 11.080 1.00 92.88 97 THR A O 1
ATOM 772 N N . VAL A 1 98 ? -0.857 -4.552 10.795 1.00 91.56 98 VAL A N 1
ATOM 773 C CA . VAL A 1 98 ? -0.584 -4.192 9.395 1.00 91.56 98 VAL A CA 1
ATOM 774 C C . VAL A 1 98 ? 0.685 -3.339 9.278 1.00 91.56 98 VAL A C 1
ATOM 776 O O . VAL A 1 98 ? 1.477 -3.516 8.356 1.00 91.56 98 VAL A O 1
ATOM 779 N N . GLN A 1 99 ? 0.900 -2.446 10.242 1.00 90.06 99 GLN A N 1
ATOM 780 C CA . GLN A 1 99 ? 2.074 -1.586 10.327 1.00 90.06 99 GLN A CA 1
ATOM 781 C C . GLN A 1 99 ? 3.329 -2.403 10.642 1.00 90.06 99 GLN A C 1
ATOM 783 O O . GLN A 1 99 ? 4.367 -2.186 10.023 1.00 90.06 99 GLN A O 1
ATOM 788 N N . ASP A 1 100 ? 3.220 -3.389 11.538 1.00 91.62 100 ASP A N 1
ATOM 789 C CA . ASP A 1 100 ? 4.328 -4.294 11.855 1.00 91.62 100 ASP A CA 1
ATOM 790 C C . ASP A 1 100 ? 4.731 -5.159 10.665 1.00 91.62 100 ASP A C 1
ATOM 792 O O . ASP A 1 100 ? 5.893 -5.552 10.581 1.00 91.62 100 ASP A O 1
ATOM 796 N N . ALA A 1 101 ? 3.791 -5.491 9.775 1.00 90.12 101 ALA A N 1
ATOM 797 C CA . ALA A 1 101 ? 4.065 -6.283 8.583 1.00 90.12 101 ALA A CA 1
ATOM 798 C C . ALA A 1 101 ? 4.902 -5.504 7.553 1.00 90.12 101 ALA A C 1
ATOM 800 O O . ALA A 1 101 ? 5.777 -6.093 6.919 1.00 90.12 101 ALA A O 1
ATOM 801 N N . ALA A 1 102 ? 4.679 -4.191 7.418 1.00 88.69 102 ALA A N 1
ATOM 802 C CA . ALA A 1 102 ? 5.271 -3.309 6.407 1.00 88.69 102 ALA A CA 1
ATOM 803 C C . ALA A 1 102 ? 6.759 -2.957 6.659 1.00 88.69 102 ALA A C 1
ATOM 805 O O . ALA A 1 102 ? 7.137 -1.788 6.727 1.00 88.69 102 ALA A O 1
ATOM 806 N N . ARG A 1 103 ? 7.617 -3.978 6.801 1.00 80.81 103 ARG A N 1
ATOM 807 C CA . ARG A 1 103 ? 9.046 -3.864 7.174 1.00 80.81 103 ARG A CA 1
ATOM 808 C C . ARG A 1 103 ? 10.002 -3.568 6.010 1.00 80.81 103 ARG A C 1
ATOM 810 O O . ARG A 1 103 ? 11.201 -3.443 6.236 1.00 80.81 103 ARG A O 1
ATOM 817 N N . GLY A 1 104 ? 9.507 -3.471 4.778 1.00 78.81 104 GLY A N 1
ATOM 818 C CA . GLY A 1 104 ? 10.309 -3.227 3.577 1.00 78.81 10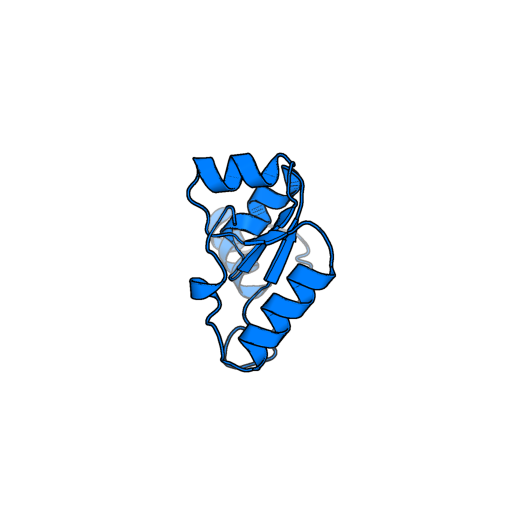4 GLY A CA 1
ATOM 819 C C . GLY A 1 104 ? 10.983 -4.486 3.013 1.00 78.81 104 GLY A C 1
ATOM 820 O O . GLY A 1 104 ? 10.336 -5.524 2.821 1.00 78.81 104 GLY A O 1
ATOM 821 N N . ARG A 1 105 ? 12.284 -4.392 2.694 1.00 65.00 105 ARG A N 1
ATOM 822 C CA . ARG A 1 105 ? 13.117 -5.540 2.287 1.00 65.00 105 ARG A CA 1
ATOM 823 C C . ARG A 1 105 ? 13.462 -6.388 3.515 1.00 65.00 105 ARG A C 1
ATOM 825 O O . ARG A 1 105 ? 14.311 -5.993 4.309 1.00 65.00 105 ARG A O 1
ATOM 832 N N . LEU A 1 106 ? 12.815 -7.546 3.636 1.00 55.31 106 LEU A N 1
ATOM 833 C CA . LEU A 1 106 ? 13.285 -8.666 4.460 1.00 55.31 106 LEU A CA 1
ATOM 834 C C . LEU A 1 106 ? 14.122 -9.622 3.604 1.00 55.31 106 LEU A C 1
ATOM 836 O O . LEU A 1 106 ? 13.730 -9.858 2.435 1.00 55.31 106 LEU A O 1
#

pLDDT: mean 89.16, std 9.14, range [55.31, 96.88]

Radius of gyration: 18.81 Å; chains: 1; bounding box: 42×45×36 Å

Sequence (106 aa):
MEPVIRARLDNLLGEDTWDIRIVSNDIRPRYPDRPVLVYAGDGVSDISAARETGLLFAKADKELLAYCEREEVPFVTFRNWMSITQTCEDIVAGTITVQDAARGRL